Protein AF-H6D591-F1 (afdb_monomer_lite)

Radius of gyration: 27.14 Å; chains: 1; bounding box: 84×29×43 Å

pLDDT: mean 88.24, std 12.74, range [43.84, 98.12]

Foldseek 3Di:
DDDDDDDDDDDPDDDDDDVVVVVVVVVVVVVVVCDPPDDPVVVVVVVLVVVCVVPPPDDPVRVVVVVVCCVVVNDPDNVPDD

Secondary structure (DSSP, 8-state):
------------------HHHHHHHHHHHHHHHH-TT--HHHHHHHHHHHHHHHTTT--HHHHHHHHHHHHTTSS--SSS--

InterPro domains:
  IPR045649 Protein of unknown function DUF6400 [PF19938] (15-80)

Structure (mmCIF, N/CA/C/O backbone):
data_AF-H6D591-F1
#
_entry.id   AF-H6D591-F1
#
loop_
_atom_site.group_PDB
_atom_site.id
_atom_site.type_symbol
_atom_site.label_atom_id
_atom_site.label_alt_id
_atom_site.label_comp_id
_atom_site.label_asym_id
_atom_site.label_entity_id
_atom_site.label_seq_id
_atom_site.pdbx_PDB_ins_code
_atom_site.Cartn_x
_atom_site.Cartn_y
_atom_site.Cartn_z
_atom_site.occupancy
_atom_site.B_iso_or_equiv
_atom_site.auth_seq_id
_atom_site.auth_comp_id
_atom_site.auth_asym_id
_atom_site.auth_atom_id
_atom_site.pdbx_PDB_model_num
ATOM 1 N N . MET A 1 1 ? 70.884 18.734 -17.538 1.00 51.81 1 MET A N 1
ATOM 2 C CA . MET A 1 1 ? 69.587 19.192 -18.080 1.00 51.81 1 MET A CA 1
ATOM 3 C C . MET A 1 1 ? 68.610 18.040 -17.903 1.00 51.81 1 MET A C 1
ATOM 5 O O . MET A 1 1 ? 68.804 17.0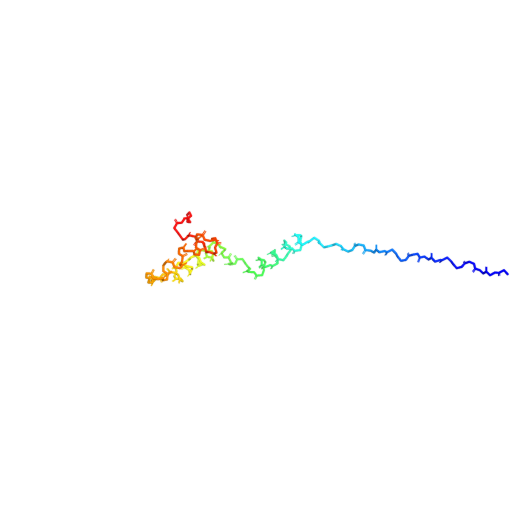17 -18.541 1.00 51.81 1 MET A O 1
ATOM 9 N N . PHE A 1 2 ? 67.681 18.133 -16.949 1.00 43.84 2 PHE A N 1
ATOM 10 C CA . PHE A 1 2 ? 66.730 17.055 -16.633 1.00 43.84 2 PHE A CA 1
ATOM 11 C C . PHE A 1 2 ? 65.415 17.276 -17.395 1.00 43.84 2 PHE A C 1
ATOM 13 O O . PHE A 1 2 ? 65.014 18.433 -17.545 1.00 43.84 2 PHE A O 1
ATOM 20 N N . PRO A 1 3 ? 64.753 16.219 -17.902 1.00 57.03 3 PRO A N 1
ATOM 21 C CA . PRO A 1 3 ? 63.529 16.377 -18.671 1.00 57.03 3 PRO A CA 1
ATOM 22 C C . PRO A 1 3 ? 62.370 16.763 -17.747 1.00 57.03 3 PRO A C 1
ATOM 24 O O . PRO A 1 3 ? 62.183 16.184 -16.677 1.00 57.03 3 PRO A O 1
ATOM 27 N N . VAL A 1 4 ? 61.580 17.746 -18.175 1.00 61.75 4 VAL A N 1
ATOM 28 C CA . VAL A 1 4 ? 60.339 18.132 -17.500 1.00 61.75 4 VAL A CA 1
ATOM 29 C C . VAL A 1 4 ? 59.291 17.063 -17.800 1.00 61.75 4 VAL A C 1
ATOM 31 O O . VAL A 1 4 ? 58.815 16.950 -18.929 1.00 61.75 4 VAL A O 1
ATOM 34 N N . VAL A 1 5 ? 58.934 16.264 -16.794 1.00 65.88 5 VAL A N 1
ATOM 35 C CA . VAL A 1 5 ? 57.791 15.348 -16.876 1.00 65.88 5 VAL A CA 1
ATOM 36 C C . VAL A 1 5 ? 56.517 16.178 -16.756 1.00 65.88 5 VAL A C 1
ATOM 38 O O . VAL A 1 5 ? 56.277 16.828 -15.739 1.00 65.88 5 VAL A O 1
ATOM 41 N N . LYS A 1 6 ? 55.697 16.177 -17.809 1.00 66.56 6 LYS A N 1
ATOM 42 C CA . LYS A 1 6 ? 54.384 16.822 -17.795 1.00 66.56 6 LYS A CA 1
ATOM 43 C C . LYS A 1 6 ? 53.429 15.950 -16.981 1.00 66.56 6 LYS A C 1
ATOM 45 O O . LYS A 1 6 ? 52.994 14.905 -17.454 1.00 66.56 6 LYS A O 1
ATOM 50 N N . VAL A 1 7 ? 53.116 16.373 -15.759 1.00 66.75 7 VAL A N 1
ATOM 51 C CA . VAL A 1 7 ? 52.039 15.766 -14.969 1.00 66.75 7 VAL A CA 1
ATOM 52 C C . VAL A 1 7 ? 50.721 16.096 -15.667 1.00 66.75 7 VAL A C 1
ATOM 54 O O . VAL A 1 7 ? 50.355 17.265 -15.788 1.00 66.75 7 VAL A O 1
ATOM 57 N N . VAL A 1 8 ? 50.037 15.074 -16.179 1.00 66.31 8 VAL A N 1
ATOM 58 C CA . VAL A 1 8 ? 48.663 15.205 -16.673 1.00 66.31 8 VAL A CA 1
ATOM 59 C C . VAL A 1 8 ? 47.751 15.013 -15.460 1.00 66.31 8 VAL A C 1
ATOM 61 O O . VAL A 1 8 ? 47.794 13.939 -14.860 1.00 66.31 8 VAL A O 1
ATOM 64 N N . PRO A 1 9 ? 46.978 16.028 -15.040 1.00 68.44 9 PRO A N 1
ATOM 65 C CA . PRO A 1 9 ? 46.060 15.862 -13.925 1.00 68.44 9 PRO A CA 1
ATOM 66 C C . PRO A 1 9 ? 44.976 14.853 -14.314 1.00 68.44 9 PRO A C 1
ATOM 68 O O . PRO A 1 9 ? 44.391 14.948 -15.393 1.00 68.44 9 PRO A O 1
ATOM 71 N N . VAL A 1 10 ? 44.716 13.882 -13.438 1.00 66.75 10 VAL A N 1
ATOM 72 C CA . VAL A 1 10 ? 43.523 13.037 -13.542 1.00 66.75 10 VAL A CA 1
ATOM 73 C C . VAL A 1 10 ? 42.325 13.961 -13.351 1.00 66.75 10 VAL A C 1
ATOM 75 O O . VAL A 1 10 ? 42.185 14.577 -12.297 1.00 66.75 10 VAL A O 1
ATOM 78 N N . SER A 1 11 ? 41.497 14.115 -14.381 1.00 70.31 11 SER A N 1
ATOM 79 C CA . SER A 1 11 ? 40.240 14.844 -14.244 1.00 70.31 11 SER A CA 1
ATOM 80 C C . SER A 1 11 ? 39.282 14.010 -13.398 1.00 70.31 11 SER A C 1
ATOM 82 O O . SER A 1 11 ? 39.008 12.861 -13.751 1.00 70.31 11 SER A O 1
ATOM 84 N N . GLU A 1 12 ? 38.747 14.577 -12.320 1.00 72.50 12 GLU A N 1
ATOM 85 C CA . GLU A 1 12 ? 37.582 14.008 -11.643 1.00 72.50 12 GLU A CA 1
ATOM 86 C C . GLU A 1 12 ? 36.420 13.929 -12.640 1.00 72.50 12 GLU A C 1
ATOM 88 O O . GLU A 1 12 ? 35.943 14.942 -13.153 1.00 72.50 12 GLU A O 1
ATOM 93 N N . PHE A 1 13 ? 35.991 12.708 -12.959 1.00 74.50 13 PHE A N 1
ATOM 94 C CA . PHE A 1 13 ? 34.799 12.477 -13.761 1.00 74.50 13 PHE A CA 1
ATOM 95 C C . PHE A 1 13 ? 33.579 12.533 -12.840 1.00 74.50 13 PHE A C 1
ATOM 97 O O . PHE A 1 13 ? 33.430 11.695 -11.950 1.00 74.50 13 PHE A O 1
ATOM 104 N N . ALA A 1 14 ? 32.703 13.514 -13.048 1.00 77.25 14 ALA A N 1
ATOM 105 C CA . ALA A 1 14 ? 31.436 13.582 -12.336 1.00 77.25 14 ALA A CA 1
ATOM 106 C C . ALA A 1 14 ? 30.484 12.510 -12.887 1.00 77.25 14 ALA A C 1
ATOM 108 O O . ALA A 1 14 ? 29.969 12.627 -13.999 1.00 77.25 14 ALA A O 1
ATOM 109 N N . PHE A 1 15 ? 30.256 11.456 -12.105 1.00 80.88 15 PHE A N 1
ATOM 110 C CA . PHE A 1 15 ? 29.227 10.460 -12.384 1.00 80.88 15 PHE A CA 1
ATOM 111 C C . PHE A 1 15 ? 27.903 10.903 -11.752 1.00 80.88 15 PHE A C 1
ATOM 113 O O . PHE A 1 15 ? 27.815 11.060 -10.535 1.00 80.88 15 PHE A O 1
ATOM 120 N N . GLY A 1 16 ? 26.880 11.106 -12.582 1.00 87.56 16 GLY A N 1
ATOM 121 C CA . GLY A 1 16 ? 25.515 11.401 -12.153 1.00 87.56 16 GLY A CA 1
ATOM 122 C C . GLY A 1 16 ? 24.545 10.374 -12.727 1.00 87.56 16 GLY A C 1
ATOM 123 O O . GLY A 1 16 ? 24.660 10.000 -13.893 1.00 87.56 16 GLY A O 1
ATOM 124 N N . VAL A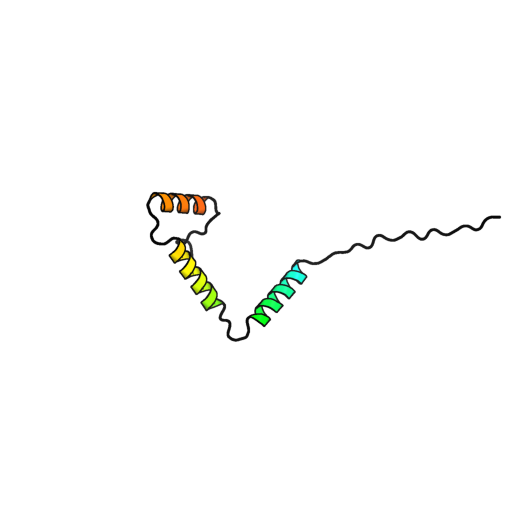 1 17 ? 23.594 9.921 -11.910 1.00 87.38 17 VAL A N 1
ATOM 125 C CA . VAL A 1 17 ? 22.505 9.032 -12.334 1.00 87.38 17 VAL A CA 1
ATOM 126 C C . VAL A 1 17 ? 21.193 9.765 -12.136 1.00 87.38 17 VAL A C 1
ATOM 128 O O . VAL A 1 17 ? 20.895 10.205 -11.026 1.00 87.38 17 VAL A O 1
ATOM 131 N N . ASP A 1 18 ? 20.396 9.860 -13.196 1.00 93.12 18 ASP A N 1
ATOM 132 C CA . ASP A 1 18 ? 19.009 10.285 -13.064 1.00 93.12 18 ASP A CA 1
ATOM 133 C C . ASP A 1 18 ? 18.174 9.122 -12.514 1.00 93.12 18 ASP A C 1
ATOM 135 O O . ASP A 1 18 ? 17.839 8.160 -13.213 1.00 93.12 18 ASP A O 1
ATOM 139 N N . LEU A 1 19 ? 17.854 9.206 -11.224 1.00 95.25 19 LEU A N 1
ATOM 140 C CA . LEU A 1 19 ? 17.003 8.227 -10.558 1.00 95.25 19 LEU A CA 1
ATOM 141 C C . LEU A 1 19 ? 15.559 8.284 -11.058 1.00 95.25 19 LEU A C 1
ATOM 143 O O . LEU A 1 19 ? 14.878 7.268 -10.997 1.00 95.25 19 LEU A O 1
ATOM 147 N N . THR A 1 20 ? 15.098 9.417 -11.590 1.00 96.38 20 THR A N 1
ATOM 148 C CA . THR A 1 20 ? 13.757 9.547 -12.175 1.00 96.38 20 THR A CA 1
ATOM 149 C C . THR A 1 20 ? 13.668 8.723 -13.448 1.00 96.38 20 THR A C 1
ATOM 151 O O . THR A 1 20 ? 12.749 7.926 -13.615 1.00 96.38 20 THR A O 1
ATOM 154 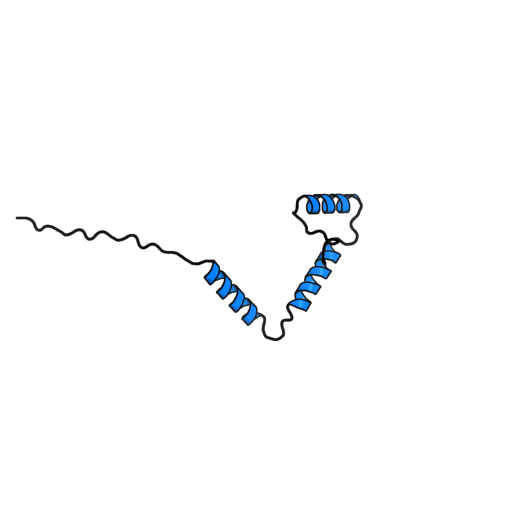N N . GLU A 1 21 ? 14.656 8.851 -14.332 1.00 96.19 21 GLU A N 1
ATOM 155 C CA . GLU A 1 21 ? 14.716 8.042 -15.549 1.00 96.19 21 GLU A CA 1
ATOM 156 C C . GLU A 1 21 ? 14.903 6.552 -15.216 1.00 96.19 21 GLU A C 1
ATOM 158 O O . GLU A 1 21 ? 14.232 5.684 -15.780 1.00 96.19 21 GLU A O 1
ATOM 163 N N . GLY A 1 22 ? 15.775 6.250 -14.246 1.00 96.44 22 GLY A N 1
ATOM 164 C CA . GLY A 1 22 ? 15.940 4.903 -13.695 1.00 96.44 22 GLY A CA 1
ATOM 165 C C . GLY A 1 22 ? 14.626 4.303 -13.197 1.00 96.44 22 GLY A C 1
ATOM 166 O O . GLY A 1 22 ? 14.280 3.174 -13.549 1.00 96.44 22 GLY A O 1
ATOM 167 N N . GLU A 1 23 ? 13.869 5.083 -12.435 1.00 97.62 23 GLU A N 1
ATOM 168 C CA . GLU A 1 23 ? 12.576 4.707 -11.882 1.00 97.62 23 GLU A CA 1
ATOM 169 C C . GLU A 1 23 ? 11.540 4.425 -12.967 1.00 97.62 23 GLU A C 1
ATOM 171 O O . GLU A 1 23 ? 10.846 3.409 -12.908 1.00 97.62 23 GLU A O 1
ATOM 176 N N . MET A 1 24 ? 11.454 5.288 -13.979 1.00 97.88 24 MET A N 1
ATOM 177 C CA . MET A 1 24 ? 10.510 5.105 -15.080 1.00 97.88 24 MET A CA 1
ATOM 178 C C . MET A 1 24 ? 10.808 3.824 -15.859 1.00 97.88 24 MET A C 1
ATOM 180 O O . MET A 1 24 ? 9.887 3.055 -16.134 1.00 97.88 24 MET A O 1
ATOM 184 N N . ARG A 1 25 ? 12.087 3.527 -16.134 1.00 97.19 25 ARG A N 1
ATOM 185 C CA . ARG A 1 25 ? 12.475 2.264 -16.786 1.00 97.19 25 ARG A CA 1
ATOM 186 C C . ARG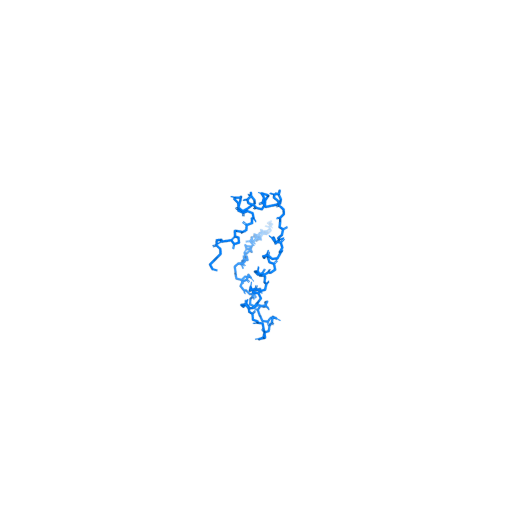 A 1 25 ? 12.122 1.050 -15.930 1.00 97.19 25 ARG A C 1
ATOM 188 O O . ARG A 1 25 ? 11.590 0.072 -16.448 1.00 97.19 25 ARG A O 1
ATOM 195 N N . ARG A 1 26 ? 12.369 1.118 -14.619 1.00 97.44 26 ARG A N 1
ATOM 196 C CA . ARG A 1 26 ? 12.016 0.037 -13.690 1.00 97.44 26 ARG A CA 1
ATOM 197 C C . ARG A 1 26 ? 10.505 -0.200 -13.654 1.00 97.44 26 ARG A C 1
ATOM 199 O O . ARG A 1 26 ? 10.081 -1.348 -13.705 1.00 97.44 26 ARG A O 1
ATOM 206 N N . ARG A 1 27 ? 9.691 0.858 -13.574 1.00 96.25 27 ARG A N 1
ATOM 207 C CA . ARG A 1 27 ? 8.222 0.743 -13.592 1.00 96.25 27 ARG A CA 1
ATOM 208 C C . ARG A 1 27 ? 7.715 0.165 -14.910 1.00 96.25 27 ARG A C 1
ATOM 210 O O . ARG A 1 27 ? 6.864 -0.713 -14.873 1.00 96.25 27 ARG A O 1
ATOM 217 N N . ALA A 1 28 ? 8.265 0.601 -16.043 1.00 95.94 28 ALA A N 1
ATOM 218 C CA . ALA A 1 28 ? 7.910 0.056 -17.351 1.00 95.94 28 ALA A CA 1
ATOM 219 C C . ALA A 1 28 ? 8.195 -1.452 -17.438 1.00 95.94 28 ALA A C 1
ATOM 221 O O . ALA A 1 28 ? 7.309 -2.212 -17.815 1.00 95.94 28 ALA A O 1
ATOM 222 N N . ALA A 1 29 ? 9.378 -1.892 -16.994 1.00 97.56 29 ALA A N 1
ATOM 223 C CA . ALA A 1 29 ? 9.736 -3.311 -16.963 1.00 97.56 29 ALA A CA 1
ATOM 224 C C . ALA A 1 29 ? 8.826 -4.137 -16.034 1.00 97.56 29 ALA A C 1
ATOM 226 O O . ALA A 1 29 ? 8.508 -5.283 -16.337 1.00 97.56 29 ALA A O 1
ATOM 227 N N . VAL A 1 30 ? 8.380 -3.562 -14.910 1.00 96.06 30 VAL A N 1
ATOM 228 C CA . VAL A 1 30 ? 7.409 -4.217 -14.016 1.00 96.06 30 VAL A CA 1
ATOM 229 C C . VAL A 1 30 ? 6.055 -4.380 -14.703 1.00 96.06 30 VAL A C 1
ATOM 231 O O . VAL A 1 30 ? 5.503 -5.474 -14.678 1.00 96.06 30 VAL A O 1
ATOM 234 N N . VAL A 1 31 ? 5.534 -3.326 -15.337 1.00 94.38 31 VAL A N 1
ATOM 235 C CA . VAL A 1 31 ? 4.250 -3.390 -16.058 1.00 94.38 31 VAL A CA 1
ATOM 236 C C . VAL A 1 31 ? 4.315 -4.398 -17.207 1.00 94.38 31 VAL A C 1
ATOM 238 O O . VAL A 1 31 ? 3.381 -5.169 -17.391 1.00 94.38 31 VAL A O 1
ATOM 241 N N . GLU A 1 32 ? 5.432 -4.450 -17.934 1.00 95.94 32 GLU A N 1
ATOM 242 C CA . GLU A 1 32 ? 5.659 -5.457 -18.974 1.00 95.94 32 GLU A CA 1
ATOM 243 C C . GLU A 1 32 ? 5.639 -6.885 -18.404 1.00 95.94 32 GLU A C 1
ATOM 245 O O . GLU A 1 32 ? 4.979 -7.762 -18.959 1.00 95.94 32 GLU A O 1
ATOM 250 N N . ALA A 1 33 ? 6.303 -7.116 -17.267 1.00 97.00 33 ALA A N 1
ATOM 251 C CA . ALA A 1 33 ? 6.354 -8.426 -16.619 1.00 97.00 33 ALA A CA 1
ATOM 252 C C . ALA A 1 33 ? 5.001 -8.899 -16.056 1.00 97.00 33 ALA A C 1
ATOM 254 O O . ALA A 1 33 ? 4.782 -10.105 -15.950 1.00 97.00 33 ALA A O 1
ATOM 255 N N . LEU A 1 34 ? 4.102 -7.976 -15.694 1.00 95.38 34 LEU A N 1
ATOM 256 C CA . LEU A 1 34 ? 2.749 -8.298 -15.220 1.00 95.38 34 LEU A CA 1
ATOM 257 C C . LEU A 1 34 ? 1.849 -8.847 -16.342 1.00 95.38 34 LEU A C 1
ATOM 259 O O . LEU A 1 34 ? 0.924 -9.608 -16.063 1.00 95.38 34 LEU A O 1
ATOM 263 N N . GLY A 1 35 ? 2.163 -8.531 -17.601 1.00 94.19 35 GLY A N 1
ATOM 264 C CA . GLY A 1 35 ? 1.482 -9.068 -18.777 1.00 94.19 35 GLY A CA 1
ATOM 265 C C . GLY A 1 35 ? 0.132 -8.413 -19.089 1.00 94.19 35 GLY A C 1
ATOM 266 O O . GLY A 1 35 ? -0.377 -7.570 -18.353 1.00 94.19 35 GLY A O 1
ATOM 267 N N . SER A 1 36 ? -0.453 -8.800 -20.225 1.00 93.50 36 SER A N 1
ATOM 268 C CA . SER A 1 36 ? -1.690 -8.206 -20.762 1.00 93.50 36 SER A CA 1
ATOM 269 C C . SER A 1 36 ? -2.951 -8.519 -19.962 1.00 93.50 36 SER A C 1
ATOM 271 O O . SER A 1 36 ? -3.940 -7.807 -20.096 1.00 93.50 36 SER A O 1
ATOM 273 N N . ASP A 1 37 ? -2.923 -9.581 -19.160 1.00 95.56 37 ASP A N 1
ATOM 274 C CA . ASP A 1 37 ? -4.074 -10.021 -18.366 1.00 95.56 37 ASP A CA 1
ATOM 275 C C . ASP A 1 37 ? -4.143 -9.308 -17.008 1.00 95.56 37 ASP A C 1
ATOM 277 O O . ASP A 1 37 ? -5.082 -9.508 -16.237 1.00 95.56 37 ASP A O 1
ATOM 281 N N . TRP A 1 38 ? -3.142 -8.481 -16.693 1.00 94.69 38 TRP A N 1
ATOM 282 C CA . TRP A 1 38 ? -3.128 -7.704 -15.468 1.00 94.69 38 TRP A CA 1
ATOM 283 C C . TRP A 1 38 ? -4.142 -6.560 -15.540 1.00 94.69 38 TRP A C 1
ATOM 285 O O . TRP A 1 38 ? -3.995 -5.621 -16.322 1.00 94.69 38 TRP A O 1
ATOM 295 N N . ASP A 1 39 ? -5.160 -6.634 -14.683 1.00 95.75 39 ASP A N 1
ATOM 296 C CA . ASP A 1 39 ? -6.125 -5.562 -14.464 1.00 95.75 39 ASP A CA 1
ATOM 297 C C . ASP A 1 39 ? -5.708 -4.732 -13.231 1.00 95.75 39 ASP A C 1
ATOM 299 O O . ASP A 1 39 ? -5.940 -5.155 -12.091 1.00 95.75 39 ASP A O 1
ATOM 303 N N . PRO A 1 40 ? -5.088 -3.551 -13.418 1.00 92.69 40 PRO A N 1
ATOM 304 C CA . PRO A 1 40 ? -4.645 -2.719 -12.304 1.00 92.69 40 PRO A CA 1
ATOM 305 C C . PRO A 1 40 ? -5.813 -2.204 -11.458 1.00 92.69 40 PRO A C 1
ATOM 307 O O . PRO A 1 40 ? -5.638 -1.973 -10.264 1.00 92.69 40 PRO A O 1
ATOM 310 N N . VAL A 1 41 ? -7.004 -2.036 -12.044 1.00 95.38 41 VAL A N 1
ATOM 311 C CA . VAL A 1 41 ? -8.185 -1.568 -11.311 1.00 95.38 41 VAL A CA 1
ATOM 312 C C . VAL A 1 41 ? -8.672 -2.670 -10.381 1.00 95.38 41 VAL A C 1
ATOM 314 O O . VAL A 1 41 ? -8.877 -2.415 -9.197 1.00 95.38 41 VAL A O 1
ATOM 317 N N . ALA A 1 42 ? -8.778 -3.906 -10.875 1.00 95.81 42 ALA A N 1
ATOM 318 C CA . ALA A 1 42 ? -9.168 -5.041 -10.042 1.00 95.81 42 ALA A CA 1
ATOM 319 C C . ALA A 1 42 ? -8.185 -5.286 -8.885 1.00 95.81 42 ALA A C 1
ATOM 321 O O . ALA A 1 42 ? -8.614 -5.593 -7.772 1.00 95.81 42 ALA A O 1
ATOM 322 N N . VAL A 1 43 ? -6.877 -5.117 -9.117 1.00 94.25 43 VAL A N 1
ATOM 323 C CA . VAL A 1 43 ? -5.867 -5.233 -8.052 1.00 94.25 43 VAL A CA 1
ATOM 324 C C . VAL A 1 43 ? -6.040 -4.140 -6.997 1.00 94.25 43 VAL A C 1
ATOM 326 O O . VAL A 1 43 ? -6.070 -4.460 -5.811 1.00 94.25 43 VAL A O 1
ATOM 329 N N . LEU A 1 44 ? -6.224 -2.878 -7.401 1.00 93.00 44 LEU A N 1
ATOM 330 C CA . LEU A 1 44 ? -6.433 -1.768 -6.463 1.00 93.00 44 LEU A CA 1
ATOM 331 C C . LEU A 1 44 ? -7.718 -1.926 -5.638 1.00 93.00 44 LEU A C 1
ATOM 333 O O . LEU A 1 44 ? -7.718 -1.657 -4.437 1.00 93.00 44 LEU A O 1
ATOM 337 N N . GLU A 1 45 ? -8.806 -2.395 -6.250 1.00 94.38 45 GLU A N 1
ATOM 338 C CA . GLU A 1 45 ? -10.043 -2.701 -5.520 1.00 94.38 45 GLU A CA 1
ATOM 339 C C . GLU A 1 45 ? -9.853 -3.879 -4.551 1.00 94.38 45 GLU A C 1
ATOM 341 O O . GLU A 1 45 ? -10.355 -3.853 -3.426 1.00 94.38 45 GLU A O 1
ATOM 346 N N . GLY A 1 46 ? -9.069 -4.889 -4.939 1.00 94.62 46 GLY A N 1
ATOM 347 C CA . GLY A 1 46 ? -8.699 -5.998 -4.061 1.00 94.62 46 GLY A CA 1
ATOM 348 C C . GLY A 1 46 ? -7.886 -5.548 -2.844 1.00 94.62 46 GLY A C 1
ATOM 349 O O . GLY A 1 46 ? -8.188 -5.948 -1.719 1.00 94.62 46 GLY A O 1
ATOM 350 N N . GLU A 1 47 ? -6.892 -4.681 -3.043 1.00 93.50 47 GLU A N 1
ATOM 351 C CA . GLU A 1 47 ? -6.108 -4.090 -1.952 1.00 93.50 47 GLU A CA 1
ATOM 352 C C . GLU A 1 47 ? -6.986 -3.265 -1.009 1.00 93.50 47 GLU A C 1
ATOM 354 O O . GLU A 1 47 ? -6.870 -3.380 0.213 1.00 93.50 47 GLU A O 1
ATOM 359 N N . ARG A 1 48 ? -7.914 -2.480 -1.564 1.00 90.06 48 ARG A N 1
ATOM 360 C CA . ARG A 1 48 ? -8.877 -1.693 -0.791 1.00 90.06 48 ARG A CA 1
ATOM 361 C C . ARG A 1 48 ? -9.758 -2.583 0.085 1.00 90.06 48 ARG A C 1
ATOM 363 O O . ARG A 1 48 ? -9.854 -2.345 1.287 1.00 90.06 48 ARG A O 1
ATOM 370 N N . ALA A 1 49 ? -10.327 -3.642 -0.488 1.00 92.62 49 ALA A N 1
ATOM 371 C CA . ALA A 1 49 ? -11.138 -4.603 0.253 1.00 92.62 49 ALA A CA 1
ATOM 372 C C . ALA A 1 49 ? -10.330 -5.319 1.351 1.00 92.62 49 ALA A C 1
ATOM 374 O O . ALA A 1 49 ? -10.823 -5.518 2.463 1.00 92.62 49 ALA A O 1
ATOM 375 N N . ALA A 1 50 ? -9.074 -5.677 1.068 1.00 92.56 50 ALA A N 1
ATOM 376 C CA . ALA A 1 50 ? -8.181 -6.277 2.054 1.00 92.56 50 ALA A CA 1
ATOM 377 C C . ALA A 1 50 ? -7.861 -5.309 3.206 1.00 92.56 50 ALA A C 1
ATOM 379 O O . ALA A 1 50 ? -7.847 -5.717 4.369 1.00 92.56 50 ALA A O 1
ATOM 380 N N . HIS A 1 51 ? -7.651 -4.026 2.906 1.00 89.69 51 HIS A N 1
ATOM 381 C CA . HIS A 1 51 ? -7.427 -2.991 3.913 1.00 89.69 51 HIS A CA 1
ATOM 382 C C . HIS A 1 51 ? -8.654 -2.798 4.816 1.00 89.69 51 HIS A C 1
ATOM 384 O O . HIS A 1 51 ? -8.519 -2.715 6.037 1.00 89.69 51 HIS A O 1
ATOM 390 N N . ASP A 1 52 ? -9.860 -2.774 4.244 1.00 91.19 52 ASP A N 1
ATOM 391 C CA . ASP A 1 52 ? -11.098 -2.667 5.024 1.00 91.19 52 ASP A CA 1
ATOM 392 C C . ASP A 1 52 ? -11.299 -3.876 5.942 1.00 91.19 52 ASP A C 1
ATOM 394 O O . ASP A 1 52 ? -11.722 -3.720 7.090 1.00 91.19 52 ASP A O 1
ATOM 398 N N . LEU A 1 53 ? -10.931 -5.071 5.470 1.00 93.25 53 LEU A N 1
ATOM 399 C CA . LEU A 1 53 ? -10.957 -6.290 6.271 1.00 93.25 53 LEU A CA 1
ATOM 400 C C . LEU A 1 53 ? -9.946 -6.243 7.428 1.00 93.25 53 LEU A C 1
ATOM 402 O O . LEU A 1 53 ? -10.286 -6.653 8.538 1.00 93.25 53 LEU A O 1
ATOM 406 N N . LEU A 1 54 ? -8.734 -5.725 7.202 1.00 92.56 54 LEU A N 1
ATOM 407 C CA . LEU A 1 54 ? -7.681 -5.639 8.222 1.00 92.56 54 LEU A CA 1
ATOM 408 C C . LEU A 1 54 ? -8.115 -4.822 9.448 1.00 92.56 54 LEU A C 1
ATOM 410 O O . LEU A 1 54 ? -7.770 -5.167 10.576 1.00 92.56 54 LEU A O 1
ATOM 414 N N . TYR A 1 55 ? -8.898 -3.768 9.222 1.00 91.81 55 TYR A N 1
ATOM 415 C CA . TYR A 1 55 ? -9.450 -2.903 10.270 1.00 91.81 55 TYR A CA 1
ATOM 416 C C . TYR A 1 55 ? -10.950 -3.137 10.496 1.00 91.81 55 TYR A C 1
ATOM 418 O O . TYR A 1 55 ? -11.673 -2.261 10.989 1.00 91.81 55 TYR A O 1
ATOM 426 N N . SER A 1 56 ? -11.444 -4.315 10.115 1.00 92.12 56 SER A N 1
ATOM 427 C CA . SER A 1 56 ? -12.800 -4.748 10.434 1.00 92.12 56 SER A CA 1
ATOM 428 C C . SER A 1 56 ? -12.858 -5.319 11.851 1.00 92.12 56 SER A C 1
ATOM 430 O O . SER A 1 56 ? -11.897 -5.902 12.345 1.00 92.12 56 SER A O 1
ATOM 432 N N . GLY A 1 57 ? -13.995 -5.133 12.524 1.00 94.38 57 GLY A N 1
ATOM 433 C CA . GLY A 1 57 ? -14.236 -5.751 13.831 1.00 94.38 57 GLY A CA 1
ATOM 434 C C . GLY A 1 57 ? -13.329 -5.266 14.966 1.00 94.38 57 GLY A C 1
ATOM 435 O O . GLY A 1 57 ? -13.181 -5.992 15.945 1.00 94.38 57 GLY A O 1
ATOM 436 N N . LEU A 1 58 ? -12.740 -4.070 14.849 1.00 96.06 58 LEU A N 1
ATOM 437 C CA . LEU A 1 58 ? -11.952 -3.480 15.928 1.00 96.06 58 LEU A CA 1
ATOM 438 C C . LEU A 1 58 ? -12.811 -3.298 17.179 1.00 96.06 58 LEU A C 1
ATOM 440 O O . LEU A 1 58 ? -13.944 -2.810 17.112 1.00 96.06 58 LEU A O 1
ATOM 444 N N . ASP A 1 59 ? -12.249 -3.661 18.326 1.00 97.50 59 ASP A N 1
ATOM 445 C CA . ASP A 1 59 ? -12.832 -3.295 19.608 1.00 97.50 59 ASP A CA 1
ATOM 446 C C . ASP A 1 59 ? -12.644 -1.793 19.903 1.00 97.50 59 ASP A C 1
ATOM 448 O O . ASP A 1 59 ? -12.035 -1.043 19.137 1.00 97.50 59 ASP A O 1
ATOM 452 N N . ALA A 1 60 ? -13.191 -1.327 21.026 1.00 97.81 60 ALA A N 1
ATOM 453 C CA . ALA A 1 60 ? -13.173 0.091 21.375 1.00 97.81 60 ALA A CA 1
ATOM 454 C C . ALA A 1 60 ? -11.756 0.661 21.589 1.00 97.81 60 ALA A C 1
ATOM 456 O O . ALA A 1 60 ? -11.520 1.836 21.302 1.00 97.81 60 ALA A O 1
ATOM 457 N N . GLU A 1 61 ? -10.815 -0.136 22.099 1.00 98.00 61 GLU A N 1
ATOM 458 C CA . GLU A 1 61 ? -9.441 0.318 22.324 1.00 98.00 61 GLU A CA 1
ATOM 459 C C . GLU A 1 61 ? -8.676 0.366 21.001 1.00 98.00 61 GLU A C 1
ATOM 461 O O . GLU A 1 61 ? -8.040 1.372 20.680 1.00 98.00 61 GLU A O 1
ATOM 466 N N . GLN A 1 62 ? -8.824 -0.675 20.187 1.00 97.25 62 GLN A N 1
ATOM 467 C CA . GLN A 1 62 ? -8.235 -0.757 18.857 1.00 97.25 62 GLN A CA 1
ATOM 468 C C . GLN A 1 62 ? -8.760 0.338 17.925 1.00 97.25 62 GLN A C 1
ATOM 470 O O . GLN A 1 62 ? -7.981 0.958 17.201 1.00 97.25 62 GLN A O 1
ATOM 475 N N . GLN A 1 63 ? -10.062 0.627 17.973 1.00 96.50 63 GLN A N 1
ATOM 476 C CA . GLN A 1 63 ? -10.681 1.703 17.202 1.00 96.50 63 GLN A CA 1
ATOM 477 C C . GLN A 1 63 ? -10.093 3.069 17.587 1.00 96.50 63 GLN A C 1
ATOM 479 O O . GLN A 1 63 ? -9.768 3.873 16.714 1.00 96.50 63 GLN A O 1
ATOM 484 N N . LYS A 1 64 ? -9.849 3.305 18.881 1.00 97.56 64 LYS A N 1
ATOM 485 C CA . LYS A 1 64 ? -9.191 4.528 19.356 1.00 97.56 64 LYS A CA 1
ATOM 486 C C . LYS A 1 64 ? -7.747 4.633 18.859 1.00 97.56 64 LYS A C 1
ATOM 488 O O . LYS A 1 64 ? -7.308 5.715 18.474 1.00 97.56 64 LYS A O 1
ATOM 493 N N . THR A 1 65 ? -6.995 3.532 18.851 1.00 97.62 65 THR A N 1
ATOM 494 C CA . THR A 1 65 ? -5.640 3.512 18.277 1.00 97.62 65 THR A CA 1
ATOM 495 C C . THR A 1 65 ? -5.667 3.791 16.777 1.00 97.62 65 THR A C 1
ATOM 497 O O . THR A 1 65 ? -4.861 4.590 16.305 1.00 97.62 65 THR A O 1
ATOM 500 N N . TYR A 1 66 ? -6.600 3.187 16.036 1.00 96.31 66 TYR A N 1
ATOM 501 C CA . TYR A 1 66 ? -6.784 3.449 14.608 1.00 96.31 66 TYR A CA 1
ATOM 502 C C . TYR A 1 66 ? -7.021 4.942 14.346 1.00 96.31 66 TYR A C 1
ATOM 504 O O . TYR A 1 66 ? -6.305 5.544 13.550 1.00 96.31 66 TYR A O 1
ATOM 512 N N . GLU A 1 67 ? -7.939 5.570 15.080 1.00 96.38 67 GLU A N 1
ATOM 513 C CA . GLU A 1 67 ? -8.235 7.003 14.955 1.00 96.38 67 GLU A CA 1
ATOM 514 C C . GLU A 1 67 ? -7.023 7.893 15.260 1.00 96.38 67 GLU A C 1
ATOM 516 O O . GLU A 1 67 ? -6.782 8.872 14.554 1.00 96.38 67 GLU A O 1
ATOM 521 N N . LEU A 1 68 ? -6.216 7.543 16.269 1.00 98.12 68 LEU A N 1
ATOM 522 C CA . LEU A 1 68 ? -4.974 8.263 16.572 1.00 98.12 68 LEU A CA 1
ATOM 523 C C . LEU A 1 68 ? -3.959 8.163 15.431 1.00 98.12 68 LEU A C 1
ATOM 525 O O . LEU A 1 68 ? -3.298 9.149 15.106 1.00 98.12 68 LEU A O 1
ATOM 529 N N . LEU A 1 69 ? -3.831 6.985 14.821 1.00 97.00 69 LEU A N 1
ATOM 530 C CA . LEU A 1 69 ? -2.917 6.771 13.702 1.00 97.00 69 LEU A CA 1
ATOM 531 C C . LEU A 1 69 ? -3.388 7.491 12.434 1.00 97.00 69 LEU A C 1
ATOM 533 O O . LEU A 1 69 ? -2.554 8.038 11.713 1.00 97.00 69 LEU A O 1
ATOM 537 N N . VAL A 1 70 ? -4.700 7.550 12.196 1.00 96.25 70 VAL A N 1
ATOM 538 C CA . VAL A 1 70 ? -5.289 8.363 11.12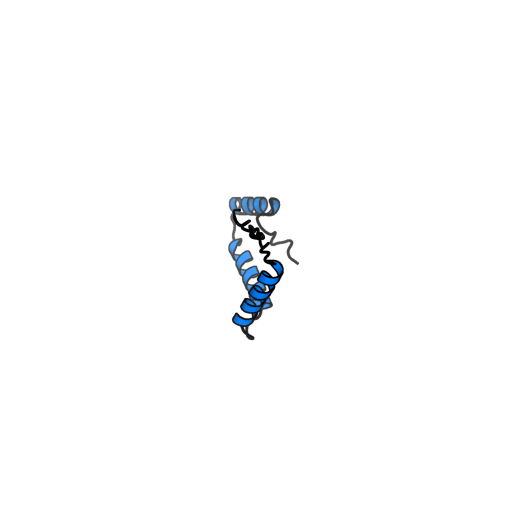3 1.00 96.25 70 VAL A CA 1
ATOM 539 C C . VAL A 1 70 ? -5.004 9.845 11.358 1.00 96.25 70 VAL A C 1
ATOM 541 O O . VAL A 1 70 ? -4.481 10.522 10.476 1.00 96.25 70 VAL A O 1
ATOM 544 N N . ALA A 1 71 ? -5.253 10.352 12.569 1.00 97.06 71 ALA A N 1
ATOM 545 C CA . ALA A 1 71 ? -4.986 11.749 12.913 1.00 97.06 71 ALA A CA 1
ATOM 546 C C . ALA A 1 71 ? -3.496 12.122 12.796 1.00 97.06 71 ALA A C 1
ATOM 548 O O . ALA A 1 71 ? -3.164 13.258 12.460 1.00 97.06 71 ALA A O 1
ATOM 549 N N . ALA A 1 72 ? -2.595 11.170 13.051 1.00 98.00 72 ALA A N 1
ATOM 550 C CA . ALA A 1 72 ? -1.154 11.345 12.889 1.00 98.00 72 ALA A CA 1
ATOM 551 C C . ALA A 1 72 ? -0.669 11.225 11.429 1.00 98.00 72 ALA A C 1
ATOM 553 O O . ALA A 1 72 ? 0.518 11.430 11.174 1.00 98.00 72 ALA A O 1
ATOM 554 N N . GLY A 1 73 ? -1.546 10.876 10.480 1.00 95.75 73 GLY A N 1
ATOM 555 C CA . GLY A 1 73 ? -1.187 10.635 9.078 1.00 95.75 73 GLY A CA 1
ATOM 556 C C . GLY A 1 73 ? -0.397 9.343 8.850 1.00 95.75 73 GLY A C 1
ATOM 557 O O . GLY A 1 73 ? 0.227 9.181 7.806 1.00 95.75 73 GLY A O 1
ATOM 558 N N . VAL A 1 74 ? -0.393 8.436 9.832 1.00 96.44 74 VAL A N 1
ATOM 559 C CA . VAL A 1 74 ? 0.255 7.121 9.727 1.00 96.44 74 VAL A CA 1
ATOM 560 C C . VAL A 1 74 ? -0.634 6.145 8.964 1.00 96.44 74 VAL A C 1
ATOM 562 O O . VAL A 1 74 ? -0.127 5.340 8.188 1.00 96.44 74 VAL A O 1
ATOM 565 N N . LEU A 1 75 ? -1.949 6.215 9.187 1.00 93.62 75 LEU A N 1
ATOM 566 C CA . LEU A 1 75 ? -2.943 5.429 8.460 1.00 93.62 75 LEU A CA 1
ATOM 567 C C . LEU A 1 75 ? -3.850 6.335 7.632 1.00 93.62 75 LEU A C 1
ATOM 569 O O . LEU A 1 75 ? -4.090 7.490 7.980 1.00 93.62 75 LEU A O 1
ATOM 573 N N . GLU A 1 76 ? -4.385 5.780 6.550 1.00 89.25 76 GLU A N 1
ATOM 574 C CA . 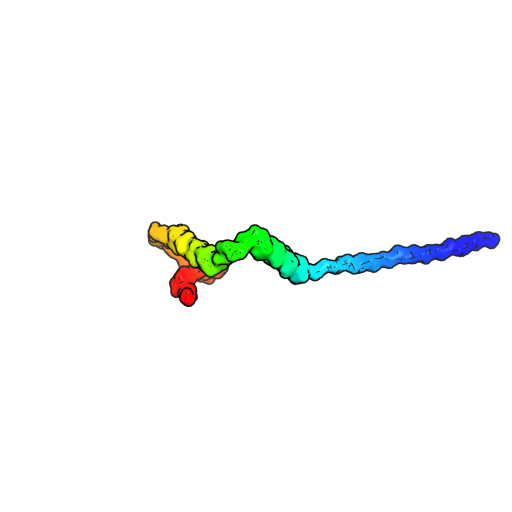GLU A 1 76 ? -5.423 6.434 5.762 1.00 89.25 76 GLU A CA 1
ATOM 575 C C . GLU A 1 76 ? -6.790 6.317 6.447 1.00 89.25 76 GLU A C 1
ATOM 577 O O . GLU A 1 76 ? -7.139 5.280 7.026 1.00 89.25 76 GLU A O 1
ATOM 582 N N . ASP A 1 77 ? -7.593 7.375 6.328 1.00 89.62 77 ASP A N 1
ATOM 583 C CA . ASP A 1 77 ? -8.994 7.336 6.730 1.00 89.62 77 ASP A CA 1
ATOM 584 C C . ASP A 1 77 ? -9.811 6.543 5.702 1.00 89.62 77 ASP A C 1
ATOM 586 O O . ASP A 1 77 ? -9.975 6.959 4.551 1.00 89.62 77 ASP A O 1
ATOM 590 N N . ARG A 1 78 ? -10.365 5.405 6.134 1.00 82.06 78 ARG A N 1
ATOM 591 C CA . ARG A 1 78 ? -11.227 4.569 5.290 1.00 82.06 78 ARG A CA 1
ATOM 592 C C . ARG A 1 78 ? -12.531 5.263 4.881 1.00 82.06 78 ARG A C 1
ATOM 594 O O . ARG A 1 78 ? -13.113 4.887 3.873 1.00 82.06 78 ARG A O 1
ATOM 601 N N . GLN A 1 79 ? -13.007 6.241 5.656 1.00 77.94 79 GLN A N 1
ATOM 602 C CA . GLN A 1 79 ? -14.279 6.937 5.416 1.00 77.94 79 GLN A CA 1
ATOM 603 C C . GLN A 1 79 ? -14.124 8.178 4.531 1.00 77.94 79 GLN A C 1
ATOM 605 O O . GLN A 1 79 ? -15.100 8.622 3.933 1.00 77.94 79 GLN A O 1
ATOM 610 N N . ALA A 1 80 ? -12.915 8.733 4.432 1.00 77.44 80 ALA A N 1
ATOM 611 C CA . ALA A 1 80 ? -12.625 9.902 3.600 1.00 77.44 80 ALA A CA 1
ATOM 612 C C . ALA A 1 80 ? -12.283 9.541 2.142 1.00 77.44 80 ALA A C 1
ATOM 614 O O . ALA A 1 80 ? -11.943 10.420 1.347 1.00 77.44 80 ALA A O 1
ATOM 615 N N . ARG A 1 81 ? -12.331 8.251 1.792 1.00 68.12 81 ARG A N 1
ATOM 616 C CA . ARG A 1 81 ? -11.996 7.761 0.455 1.00 68.12 81 ARG A CA 1
ATOM 617 C C . ARG A 1 81 ? -13.174 8.009 -0.512 1.00 68.12 81 ARG A C 1
ATOM 619 O O . ARG A 1 81 ? -14.312 7.777 -0.107 1.00 68.12 81 ARG A O 1
ATOM 626 N N . PRO A 1 82 ? -12.923 8.517 -1.736 1.00 59.31 82 PRO A N 1
ATOM 627 C CA . PRO A 1 82 ? -13.966 8.783 -2.730 1.00 59.31 82 PRO A CA 1
ATOM 628 C C . PRO A 1 82 ? -14.663 7.517 -3.234 1.00 59.31 82 PRO A C 1
ATOM 630 O O . PRO A 1 82 ? -14.021 6.439 -3.217 1.00 59.31 82 PRO A O 1
#

Sequence (82 aa):
MFPVVKVVPVSEFAFGVDLTEGEMRRRAAVVEALGSDWDPVAVLEGERAAHDLLYSGLDAEQQKTYELLVAAGVLEDRQARP

Organism: NCBI:txid1888